Protein AF-A0A967E8Y4-F1 (afdb_monomer_lite)

Structure (mmCIF, N/CA/C/O backbone):
data_AF-A0A967E8Y4-F1
#
_entry.id   AF-A0A967E8Y4-F1
#
loop_
_atom_site.group_PDB
_atom_site.id
_atom_site.type_symbol
_atom_site.label_atom_id
_atom_site.label_alt_id
_atom_site.label_comp_id
_atom_site.label_asym_id
_atom_site.label_entity_id
_atom_site.label_seq_id
_atom_site.pdbx_PDB_ins_code
_atom_site.Cartn_x
_atom_site.Cartn_y
_atom_site.Cartn_z
_atom_site.occupancy
_atom_site.B_iso_or_equiv
_atom_site.auth_seq_id
_atom_site.auth_comp_id
_atom_site.auth_asym_id
_atom_site.auth_atom_id
_atom_site.pdbx_PDB_model_num
ATOM 1 N N . MET A 1 1 ? -24.505 33.855 47.588 1.00 50.12 1 MET A N 1
ATOM 2 C CA . MET A 1 1 ? -23.292 33.403 46.868 1.00 50.12 1 MET A CA 1
ATOM 3 C C . MET A 1 1 ? -23.689 32.330 45.863 1.00 50.12 1 MET A C 1
ATOM 5 O O . MET A 1 1 ? -23.800 31.164 46.207 1.00 50.12 1 MET A O 1
ATOM 9 N N . THR A 1 2 ? -24.016 32.740 44.641 1.00 50.94 2 THR A N 1
ATOM 10 C CA . THR A 1 2 ? -24.531 31.878 43.567 1.00 50.94 2 THR A CA 1
ATOM 11 C C . THR A 1 2 ? -23.384 31.457 42.653 1.00 50.94 2 THR A C 1
ATOM 13 O O . THR A 1 2 ? -22.913 32.246 41.834 1.00 50.94 2 THR A O 1
ATOM 16 N N . GLY A 1 3 ? -22.907 30.223 42.820 1.00 54.41 3 GLY A N 1
ATOM 17 C CA . GLY A 1 3 ? -21.861 29.640 41.982 1.00 54.41 3 GLY A CA 1
ATOM 18 C C . GLY A 1 3 ? -22.364 29.399 40.560 1.00 54.41 3 GLY A C 1
ATOM 19 O O . GLY A 1 3 ? -23.202 28.527 40.332 1.00 54.41 3 GLY A O 1
ATOM 20 N N . LYS A 1 4 ? -21.845 30.172 39.599 1.00 56.59 4 LYS A N 1
ATOM 21 C CA . LYS A 1 4 ? -21.990 29.911 38.162 1.00 56.59 4 LYS A CA 1
ATOM 22 C C . LYS A 1 4 ? -21.414 28.525 37.863 1.00 56.59 4 LYS A C 1
ATOM 24 O O . LYS A 1 4 ? -20.200 28.348 37.851 1.00 56.59 4 LYS A O 1
ATOM 29 N N . ARG A 1 5 ? -22.282 27.541 37.618 1.00 58.78 5 ARG A N 1
ATOM 30 C CA . ARG A 1 5 ? -21.878 26.259 37.034 1.00 58.78 5 ARG A CA 1
ATOM 31 C C . ARG A 1 5 ? -21.383 26.549 35.620 1.00 58.78 5 ARG A C 1
ATOM 33 O O . ARG A 1 5 ? -22.177 26.910 34.756 1.00 58.78 5 ARG A O 1
ATOM 40 N N . ALA A 1 6 ? -20.070 26.462 35.421 1.00 61.16 6 ALA A N 1
ATOM 41 C CA . ALA A 1 6 ? -19.459 26.514 34.103 1.00 61.16 6 ALA A CA 1
ATOM 42 C C . ALA A 1 6 ? -20.133 25.446 33.235 1.00 61.16 6 ALA A C 1
ATOM 44 O O . ALA A 1 6 ? -20.075 24.256 33.549 1.00 61.16 6 ALA A O 1
ATOM 45 N N . GLY A 1 7 ? -20.853 25.891 32.203 1.00 54.84 7 GLY A N 1
ATOM 46 C CA . GLY A 1 7 ? -21.505 25.005 31.254 1.00 54.84 7 GLY A CA 1
ATOM 47 C C . GLY A 1 7 ? -20.450 24.098 30.642 1.00 54.84 7 GLY A C 1
ATOM 48 O O . GLY A 1 7 ? -19.526 24.575 29.984 1.00 54.84 7 GLY A O 1
ATOM 49 N N . ALA A 1 8 ? -20.562 22.798 30.902 1.00 60.84 8 ALA A N 1
ATOM 50 C CA . ALA A 1 8 ? -19.758 21.802 30.228 1.00 60.84 8 ALA A CA 1
ATOM 51 C C . ALA A 1 8 ? -20.064 21.923 28.735 1.00 60.84 8 ALA A C 1
ATOM 53 O O . ALA A 1 8 ? -21.157 21.574 28.288 1.00 60.84 8 ALA A O 1
ATOM 54 N N . ILE A 1 9 ? -19.111 22.462 27.975 1.00 58.59 9 ILE A N 1
ATOM 55 C CA . ILE A 1 9 ? -19.130 22.412 26.518 1.00 58.59 9 ILE A CA 1
ATOM 56 C C . ILE A 1 9 ? -18.989 20.932 26.174 1.00 58.59 9 ILE A C 1
ATOM 58 O O . ILE A 1 9 ? -17.890 20.388 26.063 1.00 58.59 9 ILE A O 1
ATOM 62 N N . THR A 1 10 ? -20.123 20.244 26.078 1.00 56.66 10 THR A N 1
ATOM 63 C CA . THR A 1 10 ? -20.190 18.939 25.451 1.00 56.66 10 THR A CA 1
ATOM 64 C C . THR A 1 10 ? -19.898 19.190 23.988 1.00 56.66 10 THR A C 1
ATOM 66 O O . THR A 1 10 ? -20.790 19.538 23.215 1.00 56.66 10 THR A O 1
ATOM 69 N N . TRP A 1 11 ? -18.630 19.040 23.611 1.00 53.69 11 TRP A N 1
ATOM 70 C CA . TRP A 1 11 ? -18.255 18.737 22.244 1.00 53.69 11 TRP A CA 1
ATOM 71 C C . TRP A 1 11 ? -18.979 17.440 21.892 1.00 53.69 11 TRP A C 1
ATOM 73 O O . TRP A 1 11 ? -18.452 16.341 22.083 1.00 53.69 11 TRP A O 1
ATOM 83 N N . GLN A 1 12 ? -20.231 17.558 21.443 1.00 47.34 12 GLN A N 1
ATOM 84 C CA . GLN A 1 12 ? -20.853 16.544 20.618 1.00 47.34 12 GLN A CA 1
ATOM 85 C C . GLN A 1 12 ? -19.851 16.358 19.489 1.00 47.34 12 GLN A C 1
ATOM 87 O O . GLN A 1 12 ? -19.742 17.216 18.615 1.00 47.34 12 GLN A O 1
ATOM 92 N N . ARG A 1 13 ? -19.037 15.293 19.579 1.00 56.09 13 ARG A N 1
ATOM 93 C CA . ARG A 1 13 ? -18.282 14.752 18.451 1.00 56.09 13 ARG A CA 1
ATOM 94 C C . ARG A 1 13 ? -19.331 14.621 17.371 1.00 56.09 13 ARG A C 1
ATOM 96 O O . ARG A 1 13 ? -20.152 13.709 17.451 1.00 56.09 13 ARG A O 1
ATOM 103 N N . GLY A 1 14 ? -19.384 15.613 16.483 1.00 43.31 14 GLY A N 1
ATOM 104 C CA . GLY A 1 14 ? -20.343 15.662 15.405 1.00 43.31 14 GLY A CA 1
ATOM 105 C C . GLY A 1 14 ? -20.226 14.321 14.731 1.00 43.31 14 GLY A C 1
ATOM 106 O O . GL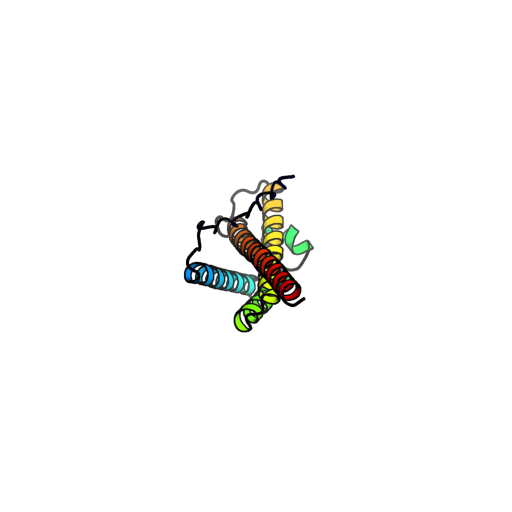Y A 1 14 ? -19.155 13.990 14.223 1.00 43.31 14 GLY A O 1
ATOM 107 N N . GLY A 1 15 ? -21.277 13.509 14.865 1.00 46.28 15 GLY A N 1
ATOM 108 C CA . GLY A 1 15 ? -21.363 12.239 14.181 1.00 46.28 15 GLY A CA 1
ATOM 109 C C . GLY A 1 15 ? -21.141 12.579 12.727 1.00 46.28 15 GLY A C 1
ATOM 110 O O . GLY A 1 15 ? -21.970 13.262 12.123 1.00 46.28 15 GLY A O 1
ATOM 111 N N . SER A 1 16 ? -19.964 12.225 12.220 1.00 52.69 16 SER A N 1
ATOM 112 C CA . SER A 1 16 ? -19.553 12.529 10.867 1.00 52.69 16 SER A CA 1
ATOM 113 C C . SER A 1 16 ? -20.423 11.677 9.953 1.00 52.69 16 SER A C 1
ATOM 115 O O . SER A 1 16 ? -20.011 10.630 9.471 1.00 52.69 16 SER A O 1
ATOM 117 N N . ARG A 1 17 ? -21.649 12.151 9.705 1.00 50.91 17 ARG A N 1
ATOM 118 C CA . ARG A 1 17 ? -22.563 11.702 8.646 1.00 50.91 17 ARG A CA 1
ATOM 119 C C . ARG A 1 17 ? -21.908 11.766 7.266 1.00 50.91 17 ARG A C 1
ATOM 121 O O . ARG A 1 17 ? -22.485 11.320 6.280 1.00 50.91 17 ARG A O 1
ATOM 128 N N . THR A 1 18 ? -20.709 12.329 7.168 1.00 45.94 18 THR A N 1
ATOM 129 C CA . THR A 1 18 ? -19.870 12.286 5.986 1.00 45.94 18 THR A CA 1
ATOM 130 C C . THR A 1 18 ? -19.328 10.872 5.764 1.00 45.94 18 THR A C 1
ATOM 132 O O . THR A 1 18 ? -18.220 10.539 6.174 1.00 45.94 18 THR A O 1
ATOM 135 N N . ARG A 1 19 ? -20.114 10.119 4.985 1.00 53.69 19 ARG A N 1
ATOM 136 C CA . ARG A 1 19 ? -19.659 9.154 3.974 1.00 53.69 19 ARG A CA 1
ATOM 137 C C . ARG A 1 19 ? -19.071 7.854 4.512 1.00 53.69 19 ARG A C 1
ATOM 139 O O . ARG A 1 19 ? -17.913 7.528 4.255 1.00 53.69 19 ARG A O 1
ATOM 146 N N . ASP A 1 20 ? -19.932 7.042 5.111 1.00 61.53 20 ASP A N 1
ATOM 147 C CA . ASP A 1 20 ? -19.733 5.598 5.071 1.00 61.53 20 ASP A CA 1
ATOM 148 C C . ASP A 1 20 ? -19.900 5.156 3.614 1.00 61.53 20 ASP A C 1
ATOM 150 O O . ASP A 1 20 ? -21.004 4.880 3.144 1.00 61.53 20 ASP A O 1
ATOM 154 N N . LEU A 1 21 ? -18.797 5.129 2.858 1.00 71.38 21 LEU A N 1
ATOM 155 C CA . LEU A 1 21 ? -18.763 4.286 1.670 1.00 71.38 21 LEU A CA 1
ATOM 156 C C . LEU A 1 21 ? -19.230 2.897 2.118 1.00 71.38 21 LEU A C 1
ATOM 158 O O . LEU A 1 21 ? -18.729 2.414 3.142 1.00 71.38 21 LEU A O 1
ATOM 162 N N . PRO A 1 22 ? -20.178 2.261 1.404 1.00 84.62 22 PRO A N 1
ATOM 163 C CA . PRO A 1 22 ? -20.692 0.964 1.807 1.00 84.62 22 PRO A CA 1
ATOM 164 C C . PRO A 1 22 ? -19.518 0.040 2.119 1.00 84.62 22 PRO A C 1
ATOM 166 O O . PRO A 1 22 ? -18.601 -0.081 1.308 1.00 84.62 22 PRO A O 1
ATOM 169 N N . ALA A 1 23 ? -19.504 -0.599 3.290 1.00 84.50 23 ALA A N 1
ATOM 170 C CA . ALA A 1 23 ? -18.369 -1.434 3.691 1.00 84.50 23 ALA A CA 1
ATOM 171 C C . ALA A 1 23 ? -18.040 -2.504 2.630 1.00 84.50 23 ALA A C 1
ATOM 173 O O . ALA A 1 23 ? -16.879 -2.865 2.444 1.00 84.50 23 ALA A O 1
ATOM 174 N N . ALA A 1 24 ? -19.060 -2.961 1.895 1.00 87.00 24 ALA A N 1
ATOM 175 C CA . ALA A 1 24 ? -18.921 -3.821 0.727 1.00 87.00 24 ALA A CA 1
ATOM 176 C C . ALA A 1 24 ? -18.071 -3.187 -0.388 1.00 87.00 24 ALA A C 1
ATOM 178 O O . ALA A 1 24 ? -17.166 -3.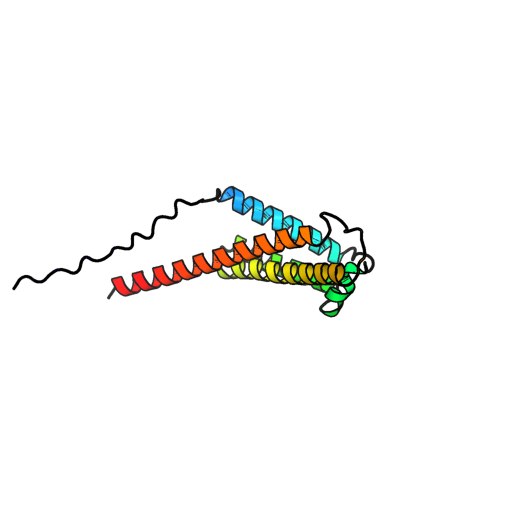838 -0.895 1.00 87.00 24 ALA A O 1
ATOM 179 N N . PHE A 1 25 ? -18.296 -1.915 -0.721 1.00 90.06 25 PHE A N 1
ATOM 180 C CA . PHE A 1 25 ? -17.528 -1.194 -1.736 1.00 90.06 25 PHE A CA 1
ATOM 181 C C . PHE A 1 25 ? -16.044 -1.095 -1.363 1.00 90.06 25 PHE A C 1
ATOM 183 O O . PHE A 1 25 ? -15.183 -1.431 -2.169 1.00 90.06 25 PHE A O 1
ATOM 190 N N . VAL A 1 26 ? -15.731 -0.728 -0.115 1.00 90.00 26 VAL A N 1
ATOM 191 C CA . VAL A 1 26 ? -14.335 -0.668 0.356 1.00 90.00 26 VAL A CA 1
ATOM 192 C C . VAL A 1 26 ? -13.680 -2.051 0.323 1.00 90.00 26 VAL A C 1
ATOM 194 O O . VAL A 1 26 ? -12.527 -2.173 -0.080 1.00 90.00 26 VAL A O 1
ATOM 197 N N . ARG A 1 27 ? -14.408 -3.111 0.701 1.00 90.06 27 ARG A N 1
ATOM 198 C CA . ARG A 1 27 ? -13.905 -4.492 0.602 1.00 90.06 27 ARG A CA 1
ATOM 199 C C . ARG A 1 27 ? -13.608 -4.884 -0.842 1.00 90.06 27 ARG A C 1
ATOM 201 O O . ARG A 1 27 ? -12.548 -5.445 -1.090 1.00 90.06 27 ARG A O 1
ATOM 208 N N . VAL A 1 28 ? -14.504 -4.565 -1.775 1.00 93.31 28 VAL A N 1
ATOM 209 C CA . VAL A 1 28 ? -14.298 -4.820 -3.208 1.00 93.31 28 VAL A CA 1
ATOM 210 C C . VAL A 1 28 ? -13.071 -4.068 -3.718 1.00 93.31 28 VAL A C 1
ATOM 212 O O . VAL A 1 28 ? -12.249 -4.676 -4.392 1.00 93.31 28 VAL A O 1
ATOM 215 N N . LEU A 1 29 ? -12.890 -2.797 -3.343 1.00 92.81 29 LEU A N 1
ATOM 216 C CA . LEU A 1 29 ? -11.699 -2.027 -3.718 1.00 92.81 29 LEU A CA 1
ATOM 217 C C . LEU A 1 29 ? -10.403 -2.651 -3.191 1.00 92.81 29 LEU A C 1
ATOM 219 O O . LEU A 1 29 ? -9.438 -2.746 -3.940 1.00 92.81 29 LEU A O 1
ATOM 223 N N . ILE A 1 30 ? -10.387 -3.102 -1.932 1.00 93.12 30 ILE A N 1
ATOM 224 C CA . ILE A 1 30 ? -9.220 -3.780 -1.346 1.00 93.12 30 ILE A CA 1
ATOM 225 C C . ILE A 1 30 ? -8.922 -5.084 -2.091 1.00 93.12 30 ILE A C 1
ATOM 227 O O . ILE A 1 30 ? -7.775 -5.354 -2.420 1.00 93.12 30 ILE A O 1
ATOM 231 N N . ILE A 1 31 ? -9.942 -5.896 -2.378 1.00 94.69 31 ILE A N 1
ATOM 232 C CA . ILE A 1 31 ? -9.752 -7.161 -3.100 1.00 94.69 31 ILE A CA 1
ATOM 233 C C . ILE A 1 31 ? -9.245 -6.890 -4.520 1.00 94.69 31 ILE A C 1
ATOM 235 O O . ILE A 1 31 ? -8.281 -7.517 -4.952 1.00 94.69 31 ILE A O 1
ATOM 239 N N . ALA A 1 32 ? -9.842 -5.930 -5.228 1.00 94.56 32 ALA A N 1
ATOM 240 C CA . ALA A 1 32 ? -9.416 -5.547 -6.569 1.00 94.56 32 ALA A CA 1
ATOM 241 C C . ALA A 1 32 ? -7.961 -5.050 -6.584 1.00 94.56 32 ALA A C 1
ATOM 243 O O . ALA A 1 32 ? -7.185 -5.462 -7.446 1.00 94.56 32 ALA A O 1
ATOM 244 N N . SER A 1 33 ? -7.559 -4.231 -5.604 1.00 94.38 33 SER A N 1
ATOM 245 C CA . SER A 1 33 ? -6.175 -3.756 -5.503 1.00 94.38 33 SER A CA 1
ATOM 246 C C . SER A 1 33 ? -5.198 -4.872 -5.129 1.00 94.38 33 SER A C 1
ATOM 248 O O . SER A 1 33 ? -4.083 -4.901 -5.644 1.00 94.38 33 SER A O 1
ATOM 250 N N . MET A 1 34 ? -5.612 -5.840 -4.304 1.00 96.19 34 MET A N 1
ATOM 251 C CA . MET A 1 34 ? -4.812 -7.033 -4.010 1.00 96.19 34 MET A CA 1
ATOM 252 C C . MET A 1 34 ? -4.609 -7.911 -5.247 1.00 96.19 34 MET A C 1
ATOM 254 O O . MET A 1 34 ? -3.499 -8.394 -5.465 1.00 96.19 34 MET A O 1
ATOM 258 N N . VAL A 1 35 ? -5.640 -8.096 -6.078 1.00 95.94 35 VAL A N 1
ATOM 259 C CA . VAL A 1 35 ? -5.523 -8.830 -7.350 1.00 95.94 35 VAL A CA 1
ATOM 260 C C . VAL A 1 35 ? -4.558 -8.112 -8.291 1.00 95.94 35 VAL A C 1
ATOM 262 O O . VAL A 1 35 ? -3.633 -8.740 -8.797 1.00 95.94 35 VAL A O 1
ATOM 265 N N . GLN A 1 36 ? -4.704 -6.795 -8.457 1.00 94.31 36 GLN A N 1
ATOM 266 C CA . GLN A 1 36 ? -3.794 -5.991 -9.277 1.00 94.31 36 GLN A CA 1
ATOM 267 C C . GLN A 1 36 ? -2.343 -6.076 -8.777 1.00 94.31 36 GLN A C 1
ATOM 269 O O . GLN A 1 36 ? -1.415 -6.236 -9.569 1.00 94.31 36 GLN A O 1
ATOM 274 N N . ALA A 1 37 ? -2.132 -5.997 -7.461 1.00 95.19 37 ALA A N 1
ATOM 275 C CA . ALA A 1 37 ? -0.803 -6.123 -6.881 1.00 95.19 37 ALA A CA 1
ATOM 276 C C . ALA A 1 37 ? -0.226 -7.535 -7.042 1.00 95.19 37 ALA A C 1
ATOM 278 O O . ALA A 1 37 ? 0.974 -7.675 -7.258 1.00 95.19 37 ALA A O 1
ATOM 279 N N . SER A 1 38 ? -1.071 -8.568 -6.999 1.00 96.50 38 SER A N 1
ATOM 280 C CA . SER A 1 38 ? -0.660 -9.953 -7.257 1.00 96.50 38 SER A CA 1
ATOM 281 C C . SER A 1 38 ? -0.227 -10.140 -8.710 1.00 96.50 38 SER A C 1
ATOM 283 O O . SER A 1 38 ? 0.814 -10.739 -8.953 1.00 96.50 38 SER A O 1
ATOM 285 N N . GLN A 1 39 ? -0.974 -9.576 -9.667 1.00 94.19 39 GLN A N 1
ATOM 286 C CA . GLN A 1 39 ? -0.588 -9.568 -11.082 1.00 94.19 39 GLN A CA 1
ATOM 287 C C . GLN A 1 39 ? 0.777 -8.901 -11.268 1.00 94.19 39 GLN A C 1
ATOM 289 O O . GLN A 1 39 ? 1.671 -9.502 -11.846 1.00 94.19 39 GLN A O 1
ATOM 294 N N . ARG A 1 40 ? 0.985 -7.721 -10.669 1.00 92.25 40 ARG A N 1
ATOM 295 C CA . ARG A 1 40 ? 2.274 -7.019 -10.746 1.00 92.25 40 ARG A CA 1
ATOM 296 C C . ARG A 1 40 ? 3.425 -7.817 -10.131 1.00 92.25 40 ARG A C 1
ATOM 298 O O . ARG A 1 40 ? 4.531 -7.801 -10.658 1.00 92.25 40 ARG A O 1
ATOM 305 N N . ALA A 1 41 ? 3.179 -8.491 -9.009 1.00 95.00 41 ALA A N 1
ATOM 306 C CA . ALA A 1 41 ? 4.178 -9.348 -8.386 1.00 95.00 41 ALA A CA 1
ATOM 307 C C . ALA A 1 41 ? 4.557 -10.522 -9.296 1.00 95.00 41 ALA A C 1
ATOM 309 O O . ALA A 1 41 ? 5.738 -10.827 -9.413 1.00 95.00 41 ALA A O 1
ATOM 310 N N . LEU A 1 42 ? 3.576 -11.145 -9.958 1.00 94.81 42 LEU A N 1
ATOM 311 C CA . LEU A 1 42 ? 3.829 -12.200 -10.939 1.00 94.81 42 LEU A CA 1
ATOM 312 C C . LEU A 1 42 ? 4.639 -11.668 -12.120 1.00 94.81 42 LEU A C 1
ATOM 314 O O . LEU A 1 42 ? 5.675 -12.252 -12.412 1.00 94.81 42 LEU A O 1
ATOM 318 N N . ASP A 1 43 ? 4.248 -10.530 -12.700 1.00 90.69 43 ASP A N 1
ATOM 319 C CA . ASP A 1 43 ? 4.991 -9.893 -13.795 1.00 90.69 43 ASP A CA 1
ATOM 320 C C . ASP A 1 43 ? 6.470 -9.701 -13.414 1.00 90.69 43 ASP A C 1
ATOM 322 O O . ASP A 1 43 ? 7.371 -10.069 -14.159 1.00 90.69 43 ASP A O 1
ATOM 326 N N . TYR A 1 44 ? 6.740 -9.204 -12.203 1.00 91.06 44 TYR A N 1
ATOM 327 C CA . TYR A 1 44 ? 8.107 -8.978 -11.724 1.00 91.06 44 TYR A CA 1
ATOM 328 C C . TYR A 1 44 ? 8.894 -10.263 -11.436 1.00 91.06 44 TYR A C 1
ATOM 330 O O . TYR A 1 44 ? 10.124 -10.245 -11.481 1.00 91.06 44 TYR A O 1
ATOM 338 N N . LEU A 1 45 ? 8.215 -11.361 -11.099 1.00 94.31 45 LEU A N 1
ATOM 339 C CA . LEU A 1 45 ? 8.851 -12.620 -10.712 1.00 94.31 45 LEU A CA 1
ATOM 340 C C . LEU A 1 45 ? 9.050 -13.585 -11.884 1.00 94.31 45 LEU A C 1
ATOM 342 O O . LEU A 1 45 ? 10.029 -14.330 -11.870 1.00 94.31 45 LEU A O 1
ATOM 346 N N . THR A 1 46 ? 8.142 -13.611 -12.864 1.00 92.69 46 THR A N 1
ATOM 347 C CA . THR A 1 46 ? 8.146 -14.624 -13.934 1.00 92.69 46 THR A CA 1
ATOM 348 C C . THR A 1 46 ? 8.686 -14.117 -15.257 1.00 92.69 46 THR A C 1
ATOM 350 O O . THR A 1 46 ? 9.347 -14.873 -15.961 1.00 92.69 46 THR A O 1
ATOM 353 N N . ASP A 1 47 ? 8.393 -12.868 -15.605 1.00 81.19 47 ASP A N 1
ATOM 354 C CA . ASP A 1 47 ? 8.773 -12.279 -16.887 1.00 81.19 47 ASP A CA 1
ATOM 355 C C . ASP A 1 47 ? 9.212 -10.832 -16.650 1.00 81.19 47 ASP A C 1
ATOM 357 O O . ASP A 1 47 ? 8.483 -9.892 -16.985 1.00 81.19 47 ASP A O 1
ATOM 361 N N . PRO A 1 48 ? 10.357 -10.633 -15.960 1.00 70.19 48 PRO A N 1
ATOM 362 C CA . PRO A 1 48 ? 10.822 -9.295 -15.647 1.00 70.19 48 PRO A CA 1
ATOM 363 C C . PRO A 1 48 ? 10.966 -8.541 -16.975 1.00 70.19 48 PRO A C 1
ATOM 365 O O . PRO A 1 48 ? 11.685 -9.024 -17.856 1.00 70.19 48 PRO A O 1
ATOM 368 N N . PRO A 1 49 ? 10.281 -7.394 -17.153 1.00 64.19 49 PRO A N 1
ATOM 369 C CA . PRO A 1 49 ? 10.334 -6.661 -18.408 1.00 64.19 49 PRO A CA 1
ATOM 370 C C . PRO A 1 49 ? 11.798 -6.418 -18.755 1.00 64.19 49 PRO A C 1
ATOM 372 O O . PRO A 1 49 ? 12.547 -5.944 -17.901 1.00 64.19 49 PRO A O 1
ATOM 375 N N . ILE A 1 50 ? 12.202 -6.797 -19.974 1.00 59.19 50 ILE A N 1
ATOM 376 C CA . ILE A 1 50 ? 13.572 -6.643 -20.482 1.00 59.19 50 ILE A CA 1
ATOM 377 C C . ILE A 1 50 ? 13.979 -5.195 -20.232 1.00 59.19 50 ILE A C 1
ATOM 379 O O . ILE A 1 50 ? 13.484 -4.326 -20.943 1.00 59.19 50 ILE A O 1
ATOM 383 N N . THR A 1 51 ? 14.788 -4.977 -19.184 1.00 56.47 51 THR A N 1
ATOM 384 C CA . THR A 1 51 ? 15.240 -3.697 -18.609 1.00 56.47 51 THR A CA 1
ATOM 385 C C . THR A 1 51 ? 14.785 -2.492 -19.424 1.00 56.47 51 THR A C 1
ATOM 387 O O . THR A 1 51 ? 15.554 -1.931 -20.209 1.00 56.47 51 THR A O 1
ATOM 390 N N . SER A 1 52 ? 13.507 -2.119 -19.299 1.00 59.19 52 SER A N 1
ATOM 391 C CA . SER A 1 52 ? 13.044 -0.873 -19.895 1.00 59.19 52 SER A CA 1
ATOM 392 C C . SER A 1 52 ? 13.763 0.214 -19.123 1.00 59.19 52 SER A C 1
ATOM 394 O O . SER A 1 52 ? 13.735 0.180 -17.888 1.00 59.19 52 SER A O 1
ATOM 396 N N . THR A 1 53 ? 14.394 1.156 -19.821 1.00 65.44 53 THR A N 1
ATOM 397 C CA . THR A 1 53 ? 15.191 2.237 -19.228 1.00 65.44 53 THR A CA 1
ATOM 398 C C . THR A 1 53 ? 14.504 2.818 -17.995 1.00 65.44 53 THR A C 1
ATOM 400 O O . THR A 1 53 ? 15.179 3.037 -16.998 1.00 65.44 53 THR A O 1
ATOM 403 N N . THR A 1 54 ? 13.168 2.930 -18.042 1.00 66.31 54 THR A N 1
ATOM 404 C CA . THR A 1 54 ? 12.198 3.360 -17.018 1.00 66.31 54 THR A CA 1
ATOM 405 C C . THR A 1 54 ? 12.382 2.800 -15.596 1.00 66.31 54 THR A C 1
ATOM 407 O O . THR A 1 54 ? 11.858 3.385 -14.645 1.00 66.31 54 THR A O 1
ATOM 410 N N . TYR A 1 55 ? 13.085 1.679 -15.417 1.00 70.56 55 TYR A N 1
ATOM 411 C CA . TYR A 1 55 ? 13.347 1.094 -14.097 1.00 70.56 55 TYR A CA 1
ATOM 412 C C . TYR A 1 55 ? 14.782 1.273 -13.600 1.00 70.56 55 TYR A C 1
ATOM 414 O O . TYR A 1 55 ? 15.056 0.916 -12.458 1.00 70.56 55 TYR A O 1
ATOM 422 N N . ALA A 1 56 ? 15.685 1.876 -14.376 1.00 79.94 56 ALA A N 1
ATOM 423 C CA . ALA A 1 56 ? 17.111 1.921 -14.047 1.00 79.94 56 ALA A CA 1
ATOM 424 C C . ALA A 1 56 ? 17.396 2.532 -12.664 1.00 79.94 56 ALA A C 1
ATOM 426 O O . ALA A 1 56 ? 18.249 2.046 -11.928 1.00 79.94 56 ALA A O 1
ATOM 427 N N . ILE A 1 57 ? 16.659 3.576 -12.273 1.00 83.81 57 ILE A N 1
ATOM 428 C CA . ILE A 1 57 ? 16.814 4.226 -10.959 1.00 83.81 57 ILE A CA 1
ATOM 429 C C . ILE A 1 57 ? 16.248 3.358 -9.829 1.00 83.81 57 ILE A C 1
ATOM 431 O O . ILE A 1 57 ? 16.808 3.293 -8.739 1.00 83.81 57 ILE A O 1
ATOM 435 N N . VAL A 1 58 ? 15.138 2.673 -10.087 1.00 85.69 58 VAL A N 1
ATOM 436 C CA . VAL A 1 58 ? 14.482 1.779 -9.125 1.00 85.69 58 VAL A CA 1
ATOM 437 C C . VAL A 1 58 ? 15.318 0.516 -8.892 1.00 85.69 58 VAL A C 1
ATOM 439 O O . VAL A 1 58 ? 15.413 0.031 -7.762 1.00 85.69 58 VAL A O 1
ATOM 442 N N . GLU A 1 59 ? 15.961 0.015 -9.944 1.00 86.38 59 GLU A N 1
ATOM 443 C CA . GLU A 1 59 ? 16.831 -1.160 -9.916 1.00 86.38 59 GLU A CA 1
ATOM 444 C C . GLU A 1 59 ? 18.131 -0.934 -9.133 1.00 86.38 59 GLU A C 1
ATOM 446 O O . GLU A 1 59 ? 18.706 -1.896 -8.628 1.00 86.38 59 GLU A O 1
ATOM 451 N N . GLN A 1 60 ? 18.555 0.322 -8.934 1.00 88.44 60 GLN A N 1
ATOM 452 C CA . GLN A 1 60 ? 19.684 0.647 -8.050 1.00 88.44 60 GLN A CA 1
ATOM 453 C C . GLN A 1 60 ? 19.401 0.309 -6.581 1.00 88.44 60 GLN A C 1
ATOM 455 O O . GLN A 1 60 ? 20.332 0.036 -5.826 1.00 88.44 60 GLN A O 1
ATOM 460 N N . LEU A 1 61 ? 18.130 0.344 -6.161 1.00 90.38 61 LEU A N 1
ATOM 461 C CA . LEU A 1 61 ? 17.737 0.007 -4.792 1.00 90.38 61 LEU A CA 1
ATOM 462 C C . LEU A 1 61 ? 17.534 -1.497 -4.615 1.00 90.38 61 LEU A C 1
ATOM 464 O O . LEU A 1 61 ? 17.928 -2.061 -3.595 1.00 90.38 61 LEU A O 1
ATOM 468 N N . LEU A 1 62 ? 16.874 -2.136 -5.581 1.00 91.31 62 LEU A N 1
ATOM 469 C CA . LEU A 1 62 ? 16.546 -3.554 -5.541 1.00 91.31 62 LEU A CA 1
ATOM 470 C C . LEU A 1 62 ? 16.238 -4.060 -6.953 1.00 91.31 62 LEU A C 1
ATOM 472 O O . LEU A 1 62 ? 15.606 -3.349 -7.732 1.00 91.31 62 LEU A O 1
ATOM 476 N N . THR A 1 63 ? 16.617 -5.301 -7.266 1.00 92.31 63 THR A N 1
ATOM 477 C CA . THR A 1 63 ? 16.254 -5.934 -8.544 1.00 92.31 63 THR A CA 1
ATOM 478 C C . THR A 1 63 ? 14.734 -6.005 -8.718 1.00 92.31 63 THR A C 1
ATOM 480 O O . THR A 1 63 ? 13.989 -6.052 -7.734 1.00 92.31 63 THR A O 1
ATOM 483 N N . ILE A 1 64 ? 14.251 -6.065 -9.964 1.00 90.69 64 ILE A N 1
ATOM 484 C CA . ILE A 1 64 ? 12.811 -6.188 -10.257 1.00 90.69 64 ILE A CA 1
ATOM 485 C C . ILE A 1 64 ? 12.182 -7.380 -9.525 1.00 90.69 64 ILE A C 1
ATOM 487 O O . ILE A 1 64 ? 11.126 -7.236 -8.907 1.00 90.69 64 ILE A O 1
ATOM 491 N N . GLN A 1 65 ? 12.865 -8.526 -9.477 1.00 93.00 65 GLN A N 1
ATOM 492 C CA . GLN A 1 65 ? 12.390 -9.690 -8.726 1.00 93.00 65 GLN A CA 1
ATOM 493 C C . GLN A 1 65 ? 12.303 -9.402 -7.224 1.00 93.00 65 GLN A C 1
ATOM 495 O O . GLN A 1 65 ? 11.363 -9.844 -6.563 1.00 93.00 65 GLN A O 1
ATOM 500 N N . GLY A 1 66 ? 13.254 -8.646 -6.667 1.00 95.44 66 GLY A N 1
ATOM 501 C CA . GLY A 1 66 ? 13.201 -8.238 -5.267 1.00 95.44 66 GLY A CA 1
ATOM 502 C C . GLY A 1 66 ? 11.987 -7.352 -4.972 1.00 95.44 66 GLY A C 1
ATOM 503 O O . GLY A 1 66 ? 11.321 -7.553 -3.955 1.00 95.44 66 GLY A O 1
ATOM 504 N N . TRP A 1 67 ? 11.625 -6.441 -5.881 1.00 95.44 67 TRP A N 1
ATOM 505 C CA . TRP A 1 67 ? 10.371 -5.689 -5.775 1.00 95.44 67 TRP A CA 1
ATOM 506 C C . TRP A 1 67 ? 9.148 -6.607 -5.836 1.00 95.44 67 TRP A C 1
ATOM 508 O O . TRP A 1 67 ? 8.217 -6.431 -5.050 1.00 95.44 67 TRP A O 1
ATOM 518 N N . GLY A 1 68 ? 9.167 -7.623 -6.706 1.00 95.50 68 GLY A N 1
ATOM 519 C CA . GLY A 1 68 ? 8.135 -8.660 -6.767 1.00 95.50 68 GLY A CA 1
ATOM 520 C C . GLY A 1 68 ? 7.946 -9.363 -5.420 1.00 95.50 68 GLY A C 1
ATOM 521 O O . GLY A 1 68 ? 6.830 -9.426 -4.899 1.00 95.50 68 GLY A O 1
ATOM 522 N N . TRP A 1 69 ? 9.040 -9.796 -4.788 1.00 97.81 69 TRP A N 1
ATOM 523 C CA . TRP A 1 69 ? 9.009 -10.418 -3.461 1.00 97.81 69 TRP A CA 1
ATOM 524 C C . TRP A 1 69 ? 8.526 -9.478 -2.354 1.00 97.81 69 TRP A C 1
ATOM 526 O O . TRP A 1 69 ? 7.761 -9.909 -1.488 1.00 97.81 69 TRP A O 1
ATOM 536 N N . LEU A 1 70 ? 8.900 -8.194 -2.384 1.00 97.75 70 LEU A N 1
ATOM 537 C CA . LEU A 1 70 ? 8.366 -7.199 -1.447 1.00 97.75 70 LEU A CA 1
ATOM 538 C C . LEU A 1 70 ? 6.845 -7.058 -1.576 1.00 97.75 70 LEU A C 1
ATOM 540 O O . LEU A 1 70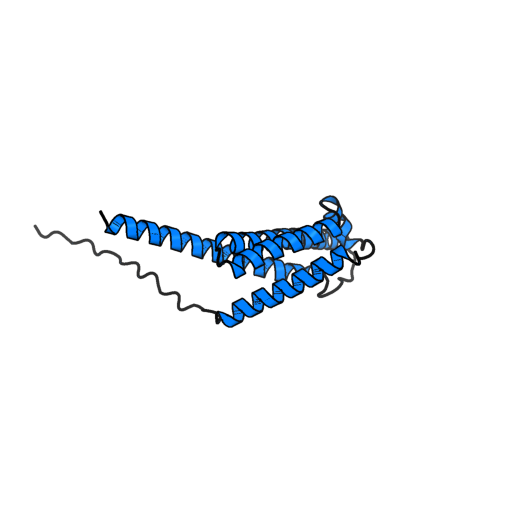 ? 6.146 -6.986 -0.560 1.00 97.75 70 LEU A O 1
ATOM 544 N N . ILE A 1 71 ? 6.311 -7.068 -2.802 1.00 97.50 71 ILE A N 1
ATOM 545 C CA . ILE A 1 71 ? 4.861 -7.029 -3.029 1.00 97.50 71 ILE A CA 1
ATOM 546 C C . ILE A 1 71 ? 4.202 -8.300 -2.471 1.00 97.50 71 ILE A C 1
ATOM 548 O O . ILE A 1 71 ? 3.219 -8.188 -1.736 1.00 97.50 71 ILE A O 1
ATOM 552 N N . VAL A 1 72 ? 4.759 -9.491 -2.733 1.00 98.25 72 VAL A N 1
ATOM 553 C CA . VAL A 1 72 ? 4.253 -10.768 -2.183 1.00 98.25 72 VAL A CA 1
ATOM 554 C C . VAL A 1 72 ? 4.240 -10.756 -0.654 1.00 98.25 72 VAL A C 1
ATOM 556 O O . VAL A 1 72 ? 3.231 -11.118 -0.041 1.00 98.25 72 VAL A O 1
ATOM 559 N N . ALA A 1 73 ? 5.323 -10.307 -0.018 1.00 98.38 73 ALA A N 1
ATOM 560 C CA . ALA A 1 73 ? 5.404 -10.206 1.436 1.00 98.38 73 ALA A CA 1
ATOM 561 C C . ALA A 1 73 ? 4.328 -9.257 1.988 1.00 98.38 73 ALA A C 1
ATOM 563 O O . ALA A 1 73 ? 3.605 -9.605 2.924 1.00 98.38 73 ALA A O 1
ATOM 564 N N . SER A 1 74 ? 4.156 -8.094 1.358 1.00 98.38 74 SER A N 1
ATOM 565 C CA . SER A 1 74 ? 3.157 -7.099 1.761 1.00 98.38 74 SER A CA 1
ATOM 566 C C . SER A 1 74 ? 1.722 -7.624 1.618 1.00 98.38 74 SER A C 1
ATOM 568 O O . SER A 1 74 ? 0.899 -7.447 2.521 1.00 98.38 74 SER A O 1
ATOM 570 N N . LEU A 1 75 ? 1.427 -8.320 0.514 1.00 98.25 75 LEU A N 1
ATOM 571 C CA . LEU A 1 75 ? 0.143 -8.988 0.278 1.00 98.25 75 LEU A CA 1
ATOM 572 C C . LEU A 1 75 ? -0.122 -10.092 1.297 1.00 98.25 75 LEU A C 1
ATOM 574 O O . LEU A 1 75 ? -1.243 -10.206 1.787 1.00 98.25 75 LEU A O 1
ATOM 578 N N . THR A 1 76 ? 0.902 -10.866 1.653 1.00 98.44 76 THR A N 1
ATOM 579 C CA . THR A 1 76 ? 0.798 -11.931 2.656 1.00 98.44 76 THR A CA 1
ATOM 580 C C . THR A 1 76 ? 0.445 -11.351 4.023 1.00 98.44 76 THR A C 1
ATOM 582 O O . THR A 1 76 ? -0.522 -11.788 4.645 1.00 98.44 76 THR A O 1
ATOM 585 N N . VAL A 1 77 ? 1.154 -10.307 4.468 1.00 98.44 77 VAL A N 1
ATOM 586 C CA . VAL A 1 77 ? 0.859 -9.606 5.731 1.00 98.44 77 VAL A CA 1
ATOM 587 C C . VAL A 1 77 ? -0.566 -9.046 5.731 1.00 98.44 77 VAL A C 1
ATOM 589 O O . VAL A 1 77 ? -1.296 -9.210 6.714 1.00 98.44 77 VAL A O 1
ATOM 592 N N . LEU A 1 78 ? -0.995 -8.431 4.622 1.00 97.75 78 LEU A N 1
ATOM 593 C CA . LEU A 1 78 ? -2.350 -7.900 4.484 1.00 97.75 78 LEU A CA 1
ATOM 594 C C . LEU A 1 78 ? -3.409 -9.010 4.544 1.00 97.75 78 LEU A C 1
ATOM 596 O O . LEU A 1 78 ? -4.365 -8.894 5.311 1.00 97.75 78 LEU A O 1
ATOM 600 N N . ALA A 1 79 ? -3.232 -10.090 3.781 1.00 97.38 79 ALA A N 1
ATOM 601 C CA . ALA A 1 79 ? -4.158 -11.218 3.726 1.00 97.38 79 ALA A CA 1
ATOM 602 C C . ALA A 1 79 ? -4.301 -11.896 5.093 1.00 97.38 79 ALA A C 1
ATOM 604 O O . ALA A 1 79 ? -5.419 -12.112 5.562 1.00 97.38 79 ALA A O 1
ATOM 605 N N . VAL A 1 80 ? -3.182 -12.146 5.776 1.00 98.00 80 VAL A N 1
ATOM 606 C CA . VAL A 1 80 ? -3.162 -12.700 7.135 1.00 98.00 80 VAL A CA 1
ATOM 607 C C . VAL A 1 80 ? -3.870 -11.756 8.114 1.00 98.00 80 VAL A C 1
ATOM 609 O O . VAL A 1 80 ? -4.707 -12.194 8.904 1.00 98.00 80 VAL A O 1
ATOM 612 N N . GLY A 1 81 ? -3.619 -10.446 8.028 1.00 96.56 81 GLY A N 1
ATOM 613 C CA . GLY A 1 81 ? -4.326 -9.454 8.838 1.00 96.56 81 GLY A CA 1
ATOM 614 C C . GLY A 1 81 ? -5.834 -9.408 8.571 1.00 96.56 81 GLY A C 1
ATOM 615 O O . GLY A 1 81 ? -6.620 -9.192 9.497 1.00 96.56 81 GLY A O 1
ATOM 616 N N . MET A 1 82 ? -6.257 -9.602 7.320 1.00 95.31 82 MET A N 1
ATOM 617 C CA . MET A 1 82 ? -7.669 -9.666 6.942 1.00 95.31 82 MET A CA 1
ATOM 618 C C . MET A 1 82 ? -8.338 -10.943 7.451 1.00 95.31 82 MET A C 1
ATOM 620 O O . MET A 1 82 ? -9.413 -10.847 8.041 1.00 95.31 82 MET A O 1
ATOM 624 N N . ALA A 1 83 ? -7.693 -12.100 7.291 1.00 96.50 83 ALA A N 1
ATOM 625 C CA . ALA A 1 8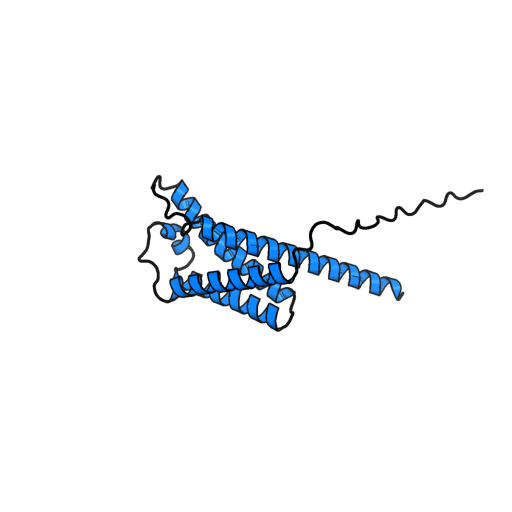3 ? -8.208 -13.392 7.735 1.00 96.50 83 ALA A CA 1
ATOM 626 C C . ALA A 1 83 ? -8.301 -13.492 9.267 1.00 96.50 83 ALA A C 1
ATOM 628 O O . ALA A 1 83 ? -9.321 -13.923 9.796 1.00 96.50 83 ALA A O 1
ATOM 629 N N . GLY A 1 84 ? -7.269 -13.039 9.988 1.00 96.38 84 GLY A N 1
ATOM 630 C CA . GLY A 1 84 ? -7.235 -13.062 11.455 1.00 96.38 84 GLY A CA 1
ATOM 631 C C . GLY A 1 84 ? -7.970 -11.898 12.127 1.00 96.38 84 GLY A C 1
ATOM 632 O O . GLY A 1 84 ? -8.035 -11.827 13.352 1.00 96.38 84 GLY A O 1
ATOM 633 N N . GLY A 1 85 ? -8.479 -10.930 11.357 1.00 93.50 85 GLY A N 1
ATOM 634 C CA . GLY A 1 85 ? -9.064 -9.705 11.906 1.00 93.50 85 GLY A CA 1
ATOM 635 C C . GLY A 1 85 ? -8.058 -8.810 12.647 1.00 93.50 85 GLY A C 1
ATOM 636 O O . GLY A 1 85 ? -8.455 -7.845 13.305 1.00 93.50 85 GLY A O 1
ATOM 637 N N . TRP A 1 86 ? -6.753 -9.060 12.523 1.00 94.88 86 TRP A N 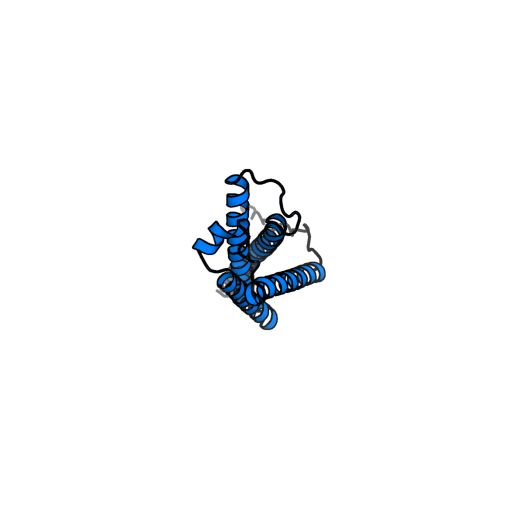1
ATOM 638 C CA . TRP A 1 86 ? -5.708 -8.338 13.243 1.00 94.88 86 TRP A CA 1
ATOM 639 C C . TRP A 1 86 ? -5.483 -6.951 12.642 1.00 94.88 86 TRP A C 1
ATOM 641 O O . TRP A 1 86 ? -4.984 -6.798 11.526 1.00 94.88 86 TRP A O 1
ATOM 651 N N . LEU A 1 87 ? -5.885 -5.916 13.384 1.00 92.75 87 LEU A N 1
ATOM 652 C CA . LEU A 1 87 ? -5.839 -4.526 12.920 1.00 92.75 87 LEU A CA 1
ATOM 653 C C . LEU A 1 87 ? -4.410 -4.070 12.591 1.00 92.75 87 LEU A C 1
ATOM 655 O O . LEU A 1 87 ? -4.203 -3.430 11.563 1.00 92.75 87 LEU A O 1
ATOM 659 N N . LEU A 1 88 ? -3.436 -4.464 13.420 1.00 94.44 88 LEU A N 1
ATOM 660 C CA . LEU A 1 88 ? -2.026 -4.121 13.235 1.00 94.44 88 LEU A CA 1
ATOM 661 C C . LEU A 1 88 ? -1.450 -4.707 11.940 1.00 94.44 88 LEU A C 1
ATOM 663 O O . LEU A 1 88 ? -0.819 -3.982 11.179 1.00 94.44 88 LEU A O 1
ATOM 667 N N . LEU A 1 89 ? -1.704 -5.989 11.650 1.00 97.12 89 LEU A N 1
ATOM 668 C CA . LEU A 1 89 ? -1.206 -6.600 10.413 1.00 97.12 89 LEU A CA 1
ATOM 669 C C . LEU A 1 89 ? -1.886 -6.017 9.172 1.00 97.12 89 LEU A C 1
ATOM 671 O O . LEU A 1 89 ? -1.221 -5.787 8.170 1.00 97.12 89 LEU A O 1
ATOM 675 N N . ARG A 1 90 ? -3.186 -5.695 9.239 1.00 96.38 90 ARG A N 1
ATOM 676 C CA . ARG A 1 90 ? -3.867 -4.988 8.138 1.00 96.38 90 ARG A CA 1
ATOM 677 C C . ARG A 1 90 ? -3.232 -3.631 7.862 1.00 96.38 90 ARG A C 1
ATOM 679 O O . ARG A 1 90 ? -2.986 -3.299 6.707 1.00 96.38 90 ARG A O 1
ATOM 686 N N . TRP A 1 91 ? -2.971 -2.855 8.914 1.00 96.62 91 TRP A N 1
ATOM 687 C CA . TRP A 1 91 ? -2.272 -1.577 8.797 1.00 96.62 91 TRP A CA 1
ATOM 688 C C . TRP A 1 91 ? -0.887 -1.754 8.171 1.00 96.62 91 TRP A C 1
ATOM 690 O O . TRP A 1 91 ? -0.580 -1.069 7.199 1.00 96.62 91 TRP A O 1
ATOM 700 N N . LEU A 1 92 ? -0.102 -2.715 8.664 1.00 97.94 92 LEU A N 1
ATOM 701 C CA . LEU A 1 92 ? 1.248 -2.980 8.174 1.00 97.94 92 LEU A CA 1
ATOM 702 C C . LEU A 1 92 ? 1.245 -3.398 6.700 1.00 97.94 92 LEU A C 1
ATOM 704 O O . LEU A 1 92 ? 2.008 -2.847 5.919 1.00 97.94 92 LEU A O 1
ATOM 708 N N . GLY A 1 93 ? 0.345 -4.293 6.291 1.00 97.75 93 GLY A N 1
ATOM 709 C CA . GLY A 1 93 ? 0.231 -4.718 4.896 1.00 97.75 93 GLY A CA 1
ATOM 710 C C . GLY A 1 93 ? -0.137 -3.569 3.949 1.00 97.75 93 GLY A C 1
ATOM 711 O O . GLY A 1 93 ? 0.451 -3.437 2.876 1.00 97.75 93 GLY A O 1
ATOM 712 N N . HIS A 1 94 ? -1.058 -2.683 4.354 1.00 98.00 94 HIS A N 1
ATOM 713 C CA . HIS A 1 94 ? -1.354 -1.471 3.581 1.00 98.00 94 HIS A CA 1
ATOM 714 C C . HIS A 1 94 ? -0.169 -0.503 3.543 1.00 98.00 94 HIS A C 1
ATOM 716 O O . HIS A 1 94 ? 0.125 0.032 2.478 1.00 98.00 94 HIS A O 1
ATOM 722 N N . LEU A 1 95 ? 0.520 -0.294 4.666 1.00 98.06 95 LEU A N 1
ATOM 723 C CA . LEU A 1 95 ? 1.680 0.589 4.732 1.00 98.06 95 LEU A CA 1
ATOM 724 C C . LEU A 1 95 ? 2.827 0.079 3.854 1.00 98.06 95 LEU A C 1
ATOM 726 O O . LEU A 1 95 ? 3.390 0.858 3.094 1.00 98.06 95 LEU A O 1
ATOM 730 N N . MET A 1 96 ? 3.146 -1.215 3.917 1.00 98.25 96 MET A N 1
ATOM 731 C CA . MET A 1 96 ? 4.190 -1.817 3.087 1.00 98.25 96 MET A CA 1
ATOM 732 C C . MET A 1 96 ? 3.860 -1.667 1.599 1.00 98.25 96 MET A C 1
ATOM 734 O O . MET A 1 96 ? 4.697 -1.172 0.852 1.00 98.25 96 MET A O 1
ATOM 738 N N . LEU A 1 97 ? 2.622 -1.972 1.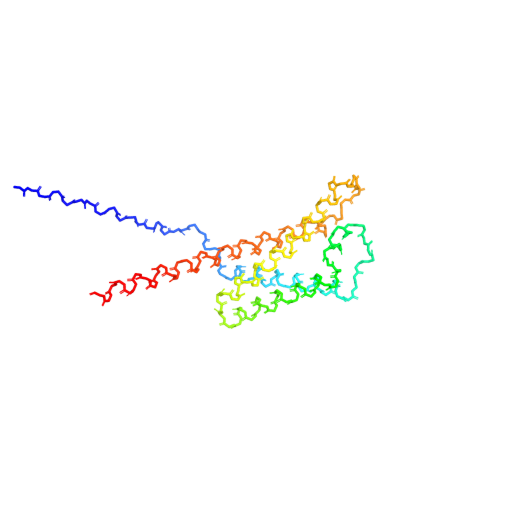182 1.00 97.94 97 LEU A N 1
ATOM 739 C CA . LEU A 1 97 ? 2.188 -1.740 -0.202 1.00 97.94 97 LEU A CA 1
ATOM 740 C C . LEU A 1 97 ? 2.294 -0.260 -0.589 1.00 97.94 97 LEU A C 1
ATOM 742 O O . LEU A 1 97 ? 2.809 0.046 -1.658 1.00 97.94 97 LEU A O 1
ATOM 746 N N . ALA A 1 98 ? 1.867 0.667 0.270 1.00 97.81 98 ALA A N 1
ATOM 747 C CA . ALA A 1 98 ? 1.996 2.094 -0.008 1.00 97.81 98 ALA A CA 1
ATOM 748 C C . ALA A 1 98 ? 3.467 2.502 -0.194 1.00 97.81 98 ALA A C 1
ATOM 750 O O . ALA A 1 98 ? 3.792 3.175 -1.163 1.00 97.81 98 ALA A O 1
ATOM 751 N N . LEU A 1 99 ? 4.374 2.061 0.677 1.00 97.56 99 LEU A N 1
ATOM 752 C CA . LEU A 1 99 ? 5.796 2.382 0.552 1.00 97.56 99 LEU A CA 1
ATOM 753 C C . LEU A 1 99 ? 6.404 1.769 -0.712 1.00 97.56 99 LEU A C 1
ATOM 755 O O . LEU A 1 99 ? 7.038 2.483 -1.479 1.00 97.56 99 LEU A O 1
ATOM 759 N N . THR A 1 100 ? 6.145 0.488 -0.983 1.00 96.56 100 THR A N 1
ATOM 760 C CA . THR A 1 100 ? 6.630 -0.191 -2.190 1.00 96.56 100 THR A CA 1
ATOM 761 C C . THR A 1 100 ? 6.156 0.513 -3.460 1.00 96.56 100 THR A C 1
ATOM 763 O O . THR A 1 100 ? 6.973 0.890 -4.297 1.00 96.56 100 THR A O 1
ATOM 766 N N . TYR A 1 101 ? 4.850 0.753 -3.596 1.00 95.44 101 TYR A N 1
ATOM 767 C CA . TYR A 1 101 ? 4.303 1.433 -4.770 1.00 95.44 101 TYR A CA 1
ATOM 768 C C . TYR A 1 101 ? 4.731 2.899 -4.842 1.00 95.44 101 TYR A C 1
ATOM 770 O O . TYR A 1 101 ? 4.995 3.387 -5.935 1.00 95.44 101 TYR A O 1
ATOM 778 N N . GLY A 1 102 ? 4.855 3.587 -3.706 1.00 95.69 102 GLY A N 1
ATOM 779 C CA . GLY A 1 102 ? 5.346 4.961 -3.635 1.00 95.69 102 GLY A CA 1
ATOM 780 C C . GLY A 1 102 ? 6.791 5.084 -4.117 1.00 95.69 102 GLY A C 1
ATOM 781 O O . GLY A 1 102 ? 7.093 5.993 -4.890 1.00 95.69 102 GLY A O 1
ATOM 782 N N . THR A 1 103 ? 7.670 4.150 -3.744 1.00 95.12 103 THR A N 1
ATOM 783 C CA . THR A 1 103 ? 9.059 4.124 -4.224 1.00 95.12 103 THR A CA 1
ATOM 784 C C . THR A 1 103 ? 9.133 3.819 -5.718 1.00 95.12 103 THR A C 1
ATOM 786 O O . THR A 1 103 ? 9.777 4.574 -6.446 1.00 95.12 103 THR A O 1
ATOM 789 N N . LEU A 1 104 ? 8.427 2.783 -6.195 1.00 92.19 104 LEU A N 1
ATOM 790 C CA . LEU A 1 104 ? 8.364 2.446 -7.625 1.00 92.19 104 LEU A CA 1
ATOM 791 C C . LEU A 1 104 ? 7.851 3.635 -8.456 1.00 92.19 104 LEU A C 1
ATOM 793 O O . LEU A 1 104 ? 8.472 4.037 -9.436 1.00 92.19 104 LEU A O 1
ATOM 797 N N . MET A 1 105 ? 6.740 4.235 -8.022 1.00 92.81 105 MET A N 1
ATOM 798 C CA . MET A 1 105 ? 6.125 5.402 -8.651 1.00 92.81 105 MET A CA 1
ATOM 799 C C . MET A 1 105 ? 7.089 6.593 -8.693 1.00 92.81 105 MET A C 1
ATOM 801 O O . MET A 1 105 ? 7.218 7.235 -9.732 1.00 92.81 105 MET A O 1
ATOM 805 N N . THR A 1 106 ? 7.774 6.884 -7.584 1.00 91.62 106 THR A N 1
ATOM 806 C CA . THR A 1 106 ? 8.714 8.011 -7.499 1.00 91.62 106 THR A CA 1
ATOM 807 C C . THR A 1 106 ? 9.904 7.817 -8.431 1.00 91.62 106 THR A C 1
ATOM 809 O O . THR A 1 106 ? 10.257 8.752 -9.142 1.00 91.62 106 THR A O 1
ATOM 812 N N . GLY A 1 107 ? 10.485 6.614 -8.484 1.00 89.88 107 GLY A N 1
ATOM 813 C CA . GLY A 1 107 ? 11.595 6.326 -9.393 1.00 89.88 107 GLY A CA 1
ATOM 814 C C . GLY A 1 107 ? 11.200 6.468 -10.866 1.00 89.88 107 GLY A C 1
ATOM 815 O O . GLY A 1 107 ? 11.920 7.109 -11.627 1.00 89.88 107 GLY A O 1
ATOM 816 N N . MET A 1 108 ? 10.012 5.979 -11.244 1.00 86.50 108 MET A N 1
ATOM 817 C CA . MET A 1 108 ? 9.491 6.140 -12.608 1.00 86.50 108 MET A CA 1
ATOM 818 C C . MET A 1 108 ? 9.195 7.609 -12.953 1.00 86.50 108 MET A C 1
ATOM 820 O O . MET A 1 108 ? 9.529 8.055 -14.047 1.00 86.50 108 MET A O 1
ATOM 824 N N . TYR A 1 109 ? 8.597 8.389 -12.041 1.00 86.69 109 TYR A N 1
ATOM 825 C CA . TYR A 1 109 ? 8.389 9.826 -12.273 1.00 86.69 109 TYR A CA 1
ATOM 826 C C . TYR A 1 109 ? 9.707 10.585 -12.379 1.00 86.69 109 TYR A C 1
ATOM 828 O O . TYR A 1 109 ? 9.830 11.448 -13.242 1.00 86.69 109 TYR A O 1
ATOM 836 N N . TRP A 1 110 ? 10.683 10.273 -11.523 1.00 87.12 110 TRP A N 1
ATOM 837 C CA . TRP A 1 110 ? 11.993 10.913 -11.571 1.00 87.12 110 TRP A CA 1
ATOM 838 C C . TRP A 1 110 ? 12.654 10.701 -12.929 1.00 87.12 110 TRP A C 1
ATOM 840 O O . TRP A 1 110 ? 13.128 11.662 -13.526 1.00 87.12 110 TRP A O 1
ATOM 850 N N . GLN A 1 111 ? 12.585 9.479 -13.458 1.00 81.81 111 GLN A N 1
ATOM 851 C CA . GLN A 1 111 ? 13.125 9.186 -14.773 1.00 81.81 111 GLN A CA 1
ATOM 852 C C . GLN A 1 111 ? 12.436 9.961 -15.899 1.00 81.81 111 GLN A C 1
ATOM 854 O O . GLN A 1 111 ? 13.110 10.533 -16.748 1.00 81.81 111 GLN A O 1
ATOM 859 N N . ILE A 1 112 ? 11.103 10.026 -15.887 1.00 80.81 112 ILE A N 1
ATOM 860 C CA . ILE A 1 112 ? 10.338 10.797 -16.880 1.00 80.81 112 ILE A CA 1
ATOM 861 C C . ILE A 1 112 ? 10.673 12.294 -16.812 1.00 80.81 112 ILE A C 1
ATOM 863 O O . ILE A 1 112 ? 10.621 12.993 -17.819 1.00 80.81 112 ILE A O 1
ATOM 867 N N . LEU A 1 113 ? 10.986 12.808 -15.621 1.00 82.75 113 LEU A N 1
ATOM 868 C CA . LEU A 1 113 ? 11.386 14.201 -15.444 1.00 82.75 113 LEU A CA 1
ATOM 869 C C . LEU A 1 113 ? 12.844 14.451 -15.859 1.00 82.75 113 LEU A C 1
ATOM 871 O O . LEU A 1 113 ? 13.154 15.561 -16.287 1.00 82.75 113 LEU A O 1
ATOM 875 N N . SER A 1 114 ? 13.733 13.459 -15.724 1.00 82.25 114 SER A N 1
ATOM 876 C CA . SER A 1 114 ? 15.156 13.590 -16.063 1.00 82.25 114 SER A CA 1
ATOM 877 C C . SER A 1 114 ? 15.458 13.346 -17.538 1.00 82.25 114 SER A C 1
ATOM 879 O O . SER A 1 114 ? 16.334 13.991 -18.106 1.00 82.25 114 SER A O 1
ATOM 881 N N . GLU A 1 115 ? 14.752 12.405 -18.155 1.00 68.56 115 GLU A N 1
ATOM 882 C CA . GLU A 1 115 ? 14.886 12.058 -19.561 1.00 68.56 115 GLU A CA 1
ATOM 883 C C . GLU A 1 115 ? 13.658 12.629 -20.265 1.00 68.56 115 GLU A C 1
ATOM 885 O O . GLU A 1 115 ? 12.537 12.192 -20.026 1.00 68.56 115 GLU A O 1
ATOM 890 N N . THR A 1 116 ? 13.841 13.621 -21.137 1.00 61.38 116 THR A N 1
ATOM 891 C CA . THR A 1 116 ? 12.798 14.256 -21.969 1.00 61.38 116 THR A CA 1
ATOM 892 C C . THR A 1 116 ? 12.156 13.283 -22.983 1.00 61.38 116 THR A C 1
ATOM 894 O O . THR A 1 116 ? 11.717 13.677 -24.062 1.00 61.38 116 THR A O 1
ATOM 897 N N . SER A 1 117 ? 12.132 11.986 -22.680 1.00 56.41 117 SER A N 1
ATOM 898 C CA . SER A 1 117 ? 11.629 10.893 -23.493 1.00 56.41 117 SER A CA 1
ATOM 899 C C . SER A 1 117 ? 10.108 10.818 -23.404 1.00 56.41 117 SER A C 1
ATOM 901 O O . SER A 1 117 ? 9.517 10.200 -22.520 1.00 56.41 117 SER A O 1
ATOM 903 N N . PHE A 1 118 ? 9.476 11.478 -24.367 1.00 54.00 118 PHE A N 1
ATOM 904 C CA . PHE A 1 118 ? 8.130 11.178 -24.835 1.00 54.00 118 PHE A CA 1
ATOM 905 C C . PHE A 1 118 ? 8.220 10.008 -25.841 1.00 54.00 118 PHE A C 1
ATOM 907 O O . PHE A 1 118 ? 9.152 10.015 -26.647 1.00 54.00 118 PHE A O 1
ATOM 914 N N . PRO A 1 119 ? 7.296 9.028 -25.865 1.00 59.47 119 PRO A N 1
ATOM 915 C CA . PRO A 1 119 ? 5.980 9.014 -25.235 1.00 59.47 119 PRO A CA 1
ATOM 916 C C . PRO A 1 119 ? 5.918 8.227 -23.922 1.00 59.47 119 PRO A C 1
ATOM 918 O O . PRO A 1 119 ? 6.678 7.303 -23.664 1.00 59.47 119 PRO A O 1
ATOM 921 N N . TRP A 1 120 ? 4.953 8.609 -23.094 1.00 63.81 120 TRP A N 1
ATOM 922 C CA . TRP A 1 120 ? 4.675 7.981 -21.813 1.00 63.81 120 TRP A CA 1
ATOM 923 C C . TRP A 1 120 ? 3.880 6.701 -22.101 1.00 63.81 120 TRP A C 1
ATOM 925 O O . TRP A 1 120 ? 2.893 6.776 -22.833 1.00 63.81 120 TRP A O 1
ATOM 935 N N . ASP A 1 121 ? 4.235 5.560 -21.500 1.00 60.91 121 ASP A N 1
ATOM 936 C CA . ASP A 1 121 ? 3.550 4.254 -21.662 1.00 60.91 121 ASP A CA 1
ATOM 937 C C . ASP A 1 121 ? 2.090 4.212 -21.118 1.00 60.91 121 ASP A C 1
ATOM 939 O O . ASP A 1 121 ? 1.541 3.169 -20.746 1.00 60.91 121 ASP A O 1
ATOM 943 N N . GLY A 1 122 ? 1.418 5.364 -21.047 1.00 63.53 122 GLY A N 1
ATOM 944 C CA . GLY A 1 122 ? 0.014 5.513 -20.683 1.00 63.53 122 GLY A CA 1
ATOM 945 C C . GLY A 1 122 ? -0.308 5.032 -19.266 1.00 63.53 122 GLY A C 1
ATOM 946 O O . GLY A 1 122 ? 0.457 5.227 -18.321 1.00 63.53 122 GLY A O 1
ATOM 947 N N . LEU A 1 123 ? -1.471 4.389 -19.110 1.00 56.34 123 LEU A N 1
ATOM 948 C CA . LEU A 1 123 ? -1.985 3.848 -17.838 1.00 56.34 123 LEU A CA 1
ATOM 949 C C . LEU A 1 123 ? -1.122 2.726 -17.233 1.00 56.34 123 LEU A C 1
ATOM 951 O O . LEU A 1 123 ? -1.269 2.424 -16.048 1.00 56.34 123 LEU A O 1
ATOM 955 N N . ARG A 1 124 ? -0.229 2.111 -18.021 1.00 59.06 124 ARG A N 1
ATOM 956 C CA . ARG A 1 124 ? 0.760 1.141 -17.521 1.00 59.06 124 ARG A CA 1
ATOM 957 C C . ARG A 1 124 ? 1.966 1.814 -16.861 1.00 59.06 124 ARG A C 1
ATOM 959 O O . ARG A 1 124 ? 2.687 1.143 -16.125 1.00 59.06 124 ARG A O 1
ATOM 966 N N . GLY A 1 125 ? 2.131 3.116 -17.088 1.00 70.81 125 GLY A N 1
ATOM 967 C CA . GLY A 1 125 ? 3.153 3.955 -16.484 1.00 70.81 125 GLY A CA 1
ATOM 968 C C . GLY A 1 125 ? 2.851 4.347 -15.029 1.00 70.81 125 GLY A C 1
ATOM 969 O O . GLY A 1 125 ? 1.985 3.760 -14.368 1.00 70.81 125 GLY A O 1
ATOM 970 N N . PRO A 1 126 ? 3.538 5.371 -14.501 1.00 80.25 126 PRO A N 1
ATOM 971 C CA . PRO A 1 126 ? 3.503 5.710 -13.076 1.00 80.25 126 PRO A CA 1
ATOM 972 C C . PRO A 1 126 ? 2.111 6.080 -12.548 1.00 80.25 126 PRO A C 1
ATOM 974 O O . PRO A 1 126 ? 1.855 5.926 -11.356 1.00 80.25 126 PRO A O 1
ATOM 977 N N . GLY A 1 127 ? 1.176 6.486 -13.416 1.00 82.94 127 GLY A N 1
ATOM 978 C CA . GLY A 1 127 ? -0.210 6.764 -13.028 1.00 82.94 127 GLY A CA 1
ATOM 979 C C . GLY A 1 127 ? -0.941 5.548 -12.443 1.00 82.94 127 GLY A C 1
ATOM 980 O O . GLY A 1 127 ? -1.691 5.687 -11.476 1.00 82.94 127 GLY A O 1
ATOM 981 N N . GLY A 1 128 ? -0.682 4.342 -12.963 1.00 84.81 128 GLY A N 1
ATOM 982 C CA . GLY A 1 128 ? -1.246 3.111 -12.403 1.00 84.81 128 GLY A CA 1
ATOM 983 C C . GLY A 1 128 ? -0.706 2.811 -11.002 1.00 84.81 128 GLY A C 1
ATOM 984 O O . GLY A 1 128 ? -1.456 2.379 -10.127 1.00 84.81 128 GLY A O 1
ATOM 985 N N . LEU A 1 129 ? 0.578 3.100 -10.766 1.00 90.12 129 LEU A N 1
ATOM 986 C CA . LEU A 1 129 ? 1.212 2.940 -9.455 1.00 90.12 129 LEU A CA 1
ATOM 987 C C . LEU A 1 129 ? 0.728 3.992 -8.453 1.00 90.12 129 LEU A C 1
ATOM 989 O O . LEU A 1 129 ? 0.505 3.659 -7.291 1.00 90.12 129 LEU A O 1
ATOM 993 N N . LEU A 1 130 ? 0.509 5.232 -8.907 1.00 91.88 130 LEU A N 1
ATOM 994 C CA . LEU A 1 130 ? -0.015 6.328 -8.091 1.00 91.88 130 LEU A CA 1
ATOM 995 C C . LEU A 1 130 ? -1.377 5.974 -7.485 1.00 91.88 130 LEU A C 1
ATOM 997 O O . LEU A 1 130 ? -1.598 6.213 -6.299 1.00 91.88 130 LEU A O 1
ATOM 1001 N N . LEU A 1 131 ? -2.279 5.371 -8.266 1.00 91.12 131 LEU A N 1
ATOM 1002 C CA . LEU A 1 131 ? -3.591 4.963 -7.761 1.00 91.12 131 LEU A CA 1
ATOM 1003 C C . LEU A 1 131 ? -3.467 3.936 -6.626 1.00 91.12 131 LEU A C 1
ATOM 1005 O O . LEU A 1 131 ? -4.102 4.095 -5.583 1.00 91.12 131 LEU A O 1
ATOM 1009 N N . VAL A 1 132 ? -2.633 2.906 -6.811 1.00 92.88 132 VAL A N 1
ATOM 1010 C CA . VAL A 1 132 ? -2.398 1.869 -5.791 1.00 92.88 132 VAL A CA 1
ATOM 1011 C C . VAL A 1 132 ? -1.751 2.478 -4.551 1.00 92.88 132 VAL A C 1
ATOM 1013 O O . VAL A 1 132 ? -2.204 2.223 -3.435 1.00 92.88 132 VAL A O 1
ATOM 1016 N N . PHE A 1 133 ? -0.745 3.332 -4.742 1.00 95.50 133 PHE A N 1
ATOM 1017 C CA . PHE A 1 133 ? -0.089 4.062 -3.665 1.00 95.50 133 PHE A CA 1
ATOM 1018 C C . PHE A 1 133 ? -1.094 4.866 -2.834 1.00 95.50 133 PHE A C 1
ATOM 1020 O O . PHE A 1 133 ? -1.195 4.652 -1.625 1.00 95.50 133 PHE A O 1
ATOM 1027 N N . VAL A 1 134 ? -1.875 5.745 -3.470 1.00 96.12 134 VAL A N 1
ATOM 1028 C CA . VAL A 1 134 ? -2.845 6.612 -2.784 1.00 96.12 134 VAL A CA 1
ATOM 1029 C C . VAL A 1 134 ? -3.902 5.782 -2.065 1.00 96.12 134 VAL A C 1
ATOM 1031 O O . VAL A 1 134 ? -4.204 6.049 -0.901 1.00 96.12 134 VAL A O 1
ATOM 1034 N N . LEU A 1 135 ? -4.436 4.744 -2.715 1.00 95.69 135 LEU A N 1
ATOM 1035 C CA . LEU A 1 135 ? -5.430 3.865 -2.107 1.00 95.69 135 LEU A CA 1
ATOM 1036 C C . LEU A 1 135 ? -4.884 3.202 -0.835 1.00 95.69 135 LEU A C 1
ATOM 1038 O O . LEU A 1 135 ? -5.515 3.277 0.221 1.00 95.69 135 LEU A O 1
ATOM 1042 N N . HIS A 1 136 ? -3.705 2.583 -0.907 1.00 97.19 136 HIS A N 1
ATOM 1043 C CA . HIS A 1 136 ? -3.111 1.897 0.238 1.00 97.19 136 HIS A CA 1
ATOM 1044 C C . HIS A 1 136 ? -2.652 2.870 1.335 1.00 97.19 136 HIS A C 1
ATOM 1046 O O . HIS A 1 136 ? -2.834 2.565 2.514 1.00 97.19 136 HIS A O 1
ATOM 1052 N N . ALA A 1 137 ? -2.164 4.063 0.984 1.00 97.19 137 ALA A N 1
ATOM 1053 C CA . ALA A 1 137 ? -1.810 5.106 1.945 1.00 97.19 137 ALA A CA 1
ATOM 1054 C C . ALA A 1 137 ? -3.037 5.612 2.721 1.00 97.19 137 ALA A C 1
ATOM 1056 O O . ALA A 1 137 ? -3.000 5.706 3.949 1.00 97.19 137 ALA A O 1
ATOM 1057 N N . LEU A 1 138 ? -4.155 5.871 2.032 1.00 95.88 138 LEU A N 1
ATOM 1058 C CA . LEU A 1 138 ? -5.409 6.284 2.669 1.00 95.88 138 LEU A CA 1
ATOM 1059 C C . LEU A 1 138 ? -5.985 5.183 3.566 1.00 95.88 138 LEU A C 1
ATOM 1061 O O . LEU A 1 138 ? -6.478 5.466 4.660 1.00 95.88 138 LEU A O 1
ATOM 1065 N N . LEU A 1 139 ? -5.900 3.922 3.136 1.00 94.62 139 LEU A N 1
ATOM 1066 C CA . LEU A 1 139 ? -6.329 2.782 3.944 1.00 94.62 139 LEU A CA 1
ATOM 1067 C C . LEU A 1 139 ? -5.454 2.619 5.192 1.00 94.62 139 LEU A C 1
ATOM 1069 O O . LEU A 1 139 ? -5.999 2.444 6.282 1.00 94.62 139 LEU A O 1
ATOM 1073 N N . ALA A 1 140 ? -4.129 2.740 5.070 1.00 95.50 140 ALA A N 1
ATOM 1074 C CA . ALA A 1 140 ? -3.216 2.730 6.212 1.00 95.50 140 ALA A CA 1
ATOM 1075 C C . ALA A 1 140 ? -3.525 3.883 7.180 1.00 95.50 140 ALA A C 1
ATOM 1077 O O . ALA A 1 140 ? -3.689 3.652 8.379 1.00 95.50 140 ALA A O 1
ATOM 1078 N N . TRP A 1 141 ? -3.710 5.103 6.664 1.00 94.44 141 TRP A N 1
ATOM 1079 C CA . TRP A 1 141 ? -4.092 6.269 7.462 1.00 94.44 141 TRP A CA 1
ATOM 1080 C C . TRP A 1 141 ? -5.398 6.045 8.230 1.00 94.44 141 TRP A C 1
ATOM 1082 O O . TRP A 1 141 ? -5.460 6.274 9.440 1.00 94.44 141 TRP A O 1
ATOM 1092 N N . ARG A 1 142 ? -6.435 5.521 7.563 1.00 91.81 142 ARG A N 1
ATOM 1093 C CA . ARG A 1 142 ? -7.711 5.198 8.213 1.00 91.81 142 ARG A CA 1
ATOM 1094 C C . ARG A 1 142 ? -7.528 4.192 9.350 1.00 91.81 142 ARG A C 1
ATOM 1096 O O . ARG A 1 142 ? -8.136 4.351 10.403 1.00 91.81 142 ARG A O 1
ATOM 1103 N N . ARG A 1 143 ? -6.665 3.184 9.186 1.00 90.50 143 ARG A N 1
ATOM 1104 C CA . ARG A 1 143 ? -6.373 2.224 10.265 1.00 90.50 143 ARG A CA 1
ATOM 1105 C C . ARG A 1 143 ? -5.633 2.854 11.443 1.00 90.50 143 ARG A C 1
ATOM 1107 O O . ARG A 1 143 ? -5.880 2.444 12.574 1.00 90.50 143 ARG A O 1
ATOM 1114 N N . THR A 1 144 ? -4.791 3.862 11.214 1.00 91.69 144 THR A N 1
ATOM 1115 C CA . THR A 1 144 ? -4.188 4.653 12.299 1.00 91.69 144 THR A CA 1
ATOM 1116 C C . THR A 1 144 ? -5.262 5.343 13.140 1.00 91.69 144 THR A C 1
ATOM 1118 O O . THR A 1 144 ? -5.216 5.267 14.367 1.00 91.69 144 THR A O 1
ATOM 1121 N N . GLN A 1 145 ? -6.266 5.946 12.497 1.00 89.75 145 GLN A N 1
ATOM 1122 C CA . GLN A 1 145 ? -7.392 6.578 13.195 1.00 89.75 145 GLN A CA 1
ATOM 1123 C C . GLN A 1 145 ? -8.195 5.551 14.011 1.00 89.75 145 GLN A C 1
ATOM 1125 O O . GLN A 1 145 ? -8.435 5.772 15.197 1.00 89.75 145 GLN A O 1
ATOM 1130 N N . ASP A 1 146 ? -8.515 4.391 13.419 1.00 86.75 146 ASP A N 1
ATOM 1131 C CA . ASP A 1 146 ? -9.226 3.303 14.111 1.00 86.75 146 ASP A CA 1
ATOM 1132 C C . ASP A 1 146 ? -8.472 2.850 15.387 1.00 86.75 146 ASP A C 1
ATOM 1134 O O . ASP A 1 146 ? -9.082 2.596 16.429 1.00 86.75 146 ASP A O 1
ATOM 1138 N N . MET A 1 147 ? -7.135 2.761 15.329 1.00 90.56 147 MET A N 1
ATOM 1139 C CA . MET A 1 147 ? -6.292 2.402 16.479 1.00 90.56 147 MET A CA 1
ATOM 1140 C C . MET A 1 147 ? -6.294 3.484 17.566 1.00 90.56 147 MET A C 1
ATOM 1142 O O . MET A 1 147 ? -6.430 3.157 18.748 1.00 90.56 147 MET A O 1
ATOM 1146 N N . GLN A 1 148 ? -6.191 4.761 17.186 1.00 92.00 148 GLN A N 1
ATOM 1147 C CA . GLN A 1 148 ? -6.252 5.887 18.125 1.00 92.00 148 GLN A CA 1
ATOM 1148 C C . GLN A 1 148 ? -7.598 5.934 18.862 1.00 92.00 148 GLN A C 1
ATOM 1150 O O . GLN A 1 148 ? -7.630 6.074 20.088 1.00 92.00 148 GLN A O 1
ATOM 1155 N N . ASP A 1 149 ? -8.708 5.738 18.149 1.00 88.44 149 ASP A N 1
ATOM 1156 C CA . ASP A 1 149 ? -10.040 5.692 18.755 1.00 88.44 149 ASP A CA 1
ATOM 1157 C C . ASP A 1 149 ? -10.200 4.504 19.715 1.00 88.44 149 ASP A C 1
ATOM 1159 O O . ASP A 1 149 ? -10.763 4.657 20.806 1.00 88.44 149 ASP A O 1
ATOM 1163 N N . ALA A 1 150 ? -9.660 3.333 19.361 1.00 88.31 150 ALA A N 1
ATOM 1164 C CA . ALA A 1 150 ? -9.674 2.159 20.230 1.00 88.31 150 ALA A CA 1
ATOM 1165 C C . ALA A 1 150 ? -8.888 2.387 21.534 1.00 88.31 150 ALA A C 1
ATOM 1167 O O . ALA A 1 150 ? -9.339 1.973 22.607 1.00 88.31 150 ALA A O 1
ATOM 1168 N N . MET A 1 151 ? -7.744 3.076 21.463 1.00 92.06 151 MET A N 1
ATOM 1169 C CA . MET A 1 151 ? -6.949 3.445 22.639 1.00 92.06 151 MET A CA 1
ATOM 1170 C C . MET A 1 151 ? -7.712 4.413 23.551 1.00 92.06 151 MET A C 1
ATOM 1172 O O . MET A 1 151 ? -7.886 4.125 24.735 1.00 92.06 151 MET A O 1
ATOM 1176 N N . VAL A 1 152 ? -8.275 5.493 22.998 1.00 94.44 152 VAL A N 1
ATOM 1177 C CA . VAL A 1 152 ? -9.064 6.473 23.769 1.00 94.44 152 VAL A CA 1
ATOM 1178 C C . VAL A 1 152 ? -10.281 5.819 24.434 1.00 94.44 152 VAL A C 1
ATOM 1180 O O . VAL A 1 152 ? -10.597 6.103 25.593 1.00 94.44 152 VAL A O 1
ATOM 1183 N N . ALA A 1 153 ? -10.973 4.919 23.731 1.00 91.75 153 ALA A N 1
ATOM 1184 C CA . ALA A 1 153 ? -12.104 4.183 24.291 1.00 91.75 153 ALA A CA 1
ATOM 1185 C C . ALA A 1 153 ? -11.685 3.266 25.453 1.00 91.75 153 ALA A C 1
ATOM 1187 O O . ALA A 1 153 ? -12.419 3.142 26.438 1.00 91.75 153 ALA A O 1
ATOM 1188 N N . ARG A 1 154 ? -10.504 2.640 25.362 1.00 93.44 154 ARG A N 1
ATOM 1189 C CA . ARG A 1 154 ? -9.944 1.798 26.426 1.00 93.44 154 ARG A CA 1
ATOM 1190 C C . ARG A 1 154 ? -9.644 2.610 27.685 1.00 93.44 154 ARG A C 1
ATOM 1192 O O . ARG A 1 154 ? -9.986 2.153 28.774 1.00 93.44 154 ARG A O 1
ATOM 1199 N N . ASP A 1 155 ? -9.071 3.800 27.545 1.00 95.00 155 ASP A N 1
ATOM 1200 C CA . ASP A 1 155 ? -8.706 4.646 28.688 1.00 95.00 155 ASP A CA 1
ATOM 1201 C C . ASP A 1 155 ? -9.937 5.198 29.413 1.00 95.00 155 ASP A C 1
ATOM 1203 O O . ASP A 1 155 ? -10.017 5.129 30.641 1.00 95.00 155 ASP A O 1
ATOM 1207 N N . ARG A 1 156 ? -10.975 5.611 28.671 1.00 94.31 156 ARG A N 1
ATOM 1208 C CA . ARG A 1 156 ? -12.262 6.030 29.261 1.00 94.31 156 ARG A CA 1
ATOM 1209 C C . ARG A 1 156 ? -12.915 4.930 30.100 1.00 94.31 156 ARG A C 1
ATOM 1211 O O . ARG A 1 156 ? -13.453 5.206 31.168 1.00 94.31 156 ARG A O 1
ATOM 1218 N N . ARG A 1 157 ? -12.854 3.675 29.642 1.00 95.00 157 ARG A N 1
ATOM 1219 C CA . ARG A 1 157 ? -13.405 2.523 30.381 1.00 95.00 157 ARG A CA 1
ATOM 1220 C C . ARG A 1 157 ? -12.638 2.221 31.665 1.00 95.00 157 ARG A C 1
ATOM 1222 O O . ARG A 1 157 ? -13.240 1.713 32.603 1.00 95.00 157 ARG A O 1
ATOM 1229 N N . LYS A 1 158 ? -11.331 2.496 31.702 1.00 94.69 158 LYS A N 1
ATOM 1230 C CA . LYS A 1 158 ? -10.522 2.342 32.918 1.00 94.69 158 LYS A CA 1
ATOM 1231 C C . LYS A 1 158 ? -10.841 3.435 33.937 1.00 94.69 158 LYS A C 1
ATOM 1233 O O . LYS A 1 158 ? -11.026 3.107 35.100 1.00 94.69 158 LYS A O 1
ATOM 1238 N N . GLY A 1 159 ? -10.978 4.687 33.491 1.00 94.12 159 GLY A N 1
ATOM 1239 C CA . GLY A 1 159 ? -11.322 5.812 34.368 1.00 94.12 159 GLY A CA 1
ATOM 1240 C C . GLY A 1 159 ? -12.711 5.703 35.006 1.00 94.12 159 GLY A C 1
ATOM 1241 O O . GLY A 1 159 ? -12.884 6.113 36.139 1.00 94.12 159 GLY A O 1
ATOM 1242 N N . ALA A 1 160 ? -13.688 5.095 34.325 1.00 92.31 160 ALA A N 1
ATOM 1243 C CA . ALA A 1 160 ? -15.043 4.913 34.864 1.00 92.31 160 ALA A CA 1
ATOM 1244 C C . ALA A 1 160 ? -15.182 3.785 35.911 1.00 92.31 160 ALA A C 1
ATOM 1246 O O . ALA A 1 160 ? -16.272 3.583 36.438 1.00 92.31 160 ALA A O 1
ATOM 1247 N N . ARG A 1 161 ? -14.128 2.991 36.149 1.00 91.88 161 ARG A N 1
ATOM 1248 C CA . ARG A 1 161 ? -14.127 1.887 37.130 1.00 91.88 161 ARG A CA 1
ATOM 1249 C C . ARG A 1 161 ? -13.458 2.256 38.457 1.00 91.88 161 ARG A C 1
ATOM 1251 O O . ARG A 1 161 ? -13.429 1.410 39.346 1.00 91.88 161 ARG A O 1
ATOM 1258 N N . GLN A 1 162 ? -12.872 3.446 38.535 1.00 86.38 162 GLN A N 1
ATOM 1259 C CA . GLN A 1 162 ? -12.265 4.008 39.740 1.00 86.38 162 GLN A CA 1
ATOM 1260 C C . GLN A 1 162 ? -13.287 4.899 40.439 1.00 86.38 162 GLN A C 1
ATOM 1262 O O . GLN A 1 162 ? -13.283 4.886 41.686 1.00 86.38 162 GLN A O 1
#

Sequence (162 aa):
MTGKRAGAITWQRGGSRTRDLPAAFVRVLIIASMVQASQRALDYLTDPPITSTTYAIVEQLLTIQGWGWLIVASLTVLAVGMAGGWLLLRWLGHLMLALTYGTLMTGMYWQILSETSFPWDGLRGPGGLLLVFVLHALLAWRRTQDMQDAMVARDRRKGARQ

pLDDT: mean 84.21, std 15.76, range [43.31, 98.44]

Organism: NCBI:txid1656884

Foldseek 3Di:
DDDDPDPPPPPPVPPCPPDPPPPVVLVVVVVVLLVVLLVQLCCLQPPNPPPDVLCPQVVVVPHSNVLSVLSVVLSVLCVCCVVVVPLVSVLSSLVSLLVSLVSSLVSNVVCVVVDVDDDAPPCVGSVVSVVSNVSSVVSSVVSVVVVVVVVVVVVVVVVVVD

Radius of gyration: 22.0 Å; chains: 1; bounding box: 44×48×72 Å

Secondary structure (DSSP, 8-state):
-----------------S----HHHHHHHHHHHHHHHHHHHHHHHHS--S--GGGHHHHTTS-HHHHHHHHHHHHHHHHHHHHT--HHHHHHHHHHHHHHHHHHHHHHHHHHHHS--PPP-GGGSHHHHHHHHHHHHHHHHHHHHHHHHHHHHHHHHHHTT-